Protein AF-A0A3B8RZ44-F1 (afdb_monomer_lite)

Structure (mmCIF, N/CA/C/O backbone):
data_AF-A0A3B8RZ44-F1
#
_entry.id   AF-A0A3B8RZ44-F1
#
loop_
_atom_site.group_PDB
_atom_site.id
_atom_site.type_symbol
_atom_site.label_atom_id
_atom_site.label_alt_id
_atom_site.label_comp_id
_atom_site.label_asym_id
_atom_site.label_entity_id
_atom_site.label_seq_id
_atom_site.pdbx_PDB_ins_code
_atom_site.Cartn_x
_atom_site.Cartn_y
_atom_site.Cartn_z
_atom_site.occupancy
_atom_site.B_iso_or_equiv
_atom_site.auth_seq_id
_atom_site.auth_comp_id
_atom_site.auth_asym_id
_atom_site.auth_atom_id
_atom_site.pdbx_PDB_model_num
ATOM 1 N N . MET A 1 1 ? -11.387 -6.169 -15.340 1.00 51.69 1 MET A N 1
ATOM 2 C CA . MET A 1 1 ? -11.110 -5.383 -14.121 1.00 51.69 1 MET A CA 1
ATOM 3 C C . MET A 1 1 ? -10.636 -6.356 -13.057 1.00 51.69 1 MET A C 1
ATOM 5 O O . MET A 1 1 ? -11.336 -7.336 -12.836 1.00 51.69 1 MET A O 1
ATOM 9 N N . GLY A 1 2 ? -9.442 -6.161 -12.493 1.00 74.00 2 GLY A N 1
ATOM 10 C CA . GLY A 1 2 ? -8.927 -7.014 -11.415 1.00 74.00 2 GLY A CA 1
ATOM 11 C C . GLY A 1 2 ? -9.575 -6.661 -10.075 1.00 74.00 2 GLY A C 1
ATOM 12 O O . GLY A 1 2 ? -9.888 -5.497 -9.837 1.00 74.00 2 GLY A O 1
ATOM 13 N N . SER A 1 3 ? -9.791 -7.654 -9.216 1.00 79.75 3 SER A N 1
ATOM 14 C CA . SER A 1 3 ? -10.284 -7.469 -7.846 1.00 79.75 3 SER A CA 1
ATOM 15 C C . SER A 1 3 ? -9.359 -8.181 -6.868 1.00 79.75 3 SER A C 1
ATOM 17 O O . SER A 1 3 ? -8.978 -9.323 -7.124 1.00 79.75 3 SER A O 1
ATOM 19 N N . VAL A 1 4 ? -9.044 -7.539 -5.742 1.00 80.12 4 VAL A N 1
ATOM 20 C CA . VAL A 1 4 ? -8.306 -8.152 -4.630 1.00 80.12 4 VAL A CA 1
ATOM 21 C C . VAL A 1 4 ? -9.224 -8.230 -3.411 1.00 80.12 4 VAL A C 1
ATOM 23 O O . VAL A 1 4 ? -9.939 -7.275 -3.106 1.00 80.12 4 VAL A O 1
ATOM 26 N N . THR A 1 5 ? -9.241 -9.375 -2.734 1.00 88.88 5 THR A N 1
ATOM 27 C CA . THR A 1 5 ? -10.015 -9.582 -1.504 1.00 88.88 5 THR A CA 1
ATOM 28 C C . THR A 1 5 ? -9.040 -9.781 -0.357 1.00 88.88 5 THR A C 1
ATOM 30 O O . THR A 1 5 ? -8.198 -10.674 -0.410 1.00 88.88 5 THR A O 1
ATOM 33 N N . LEU A 1 6 ? -9.146 -8.937 0.666 1.00 87.81 6 LEU A N 1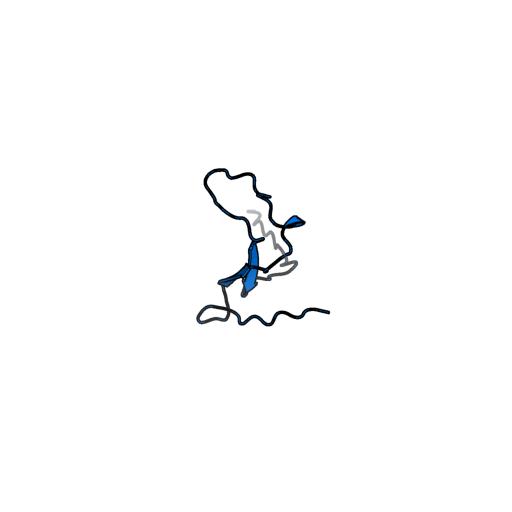
ATOM 34 C CA . LEU A 1 6 ? -8.260 -8.929 1.828 1.00 87.81 6 LEU A CA 1
ATOM 35 C C . LEU A 1 6 ? -9.075 -9.205 3.090 1.00 87.81 6 LEU A C 1
ATOM 37 O O . LEU A 1 6 ? -10.237 -8.809 3.180 1.00 87.81 6 LEU A O 1
ATOM 41 N N . THR A 1 7 ? -8.454 -9.862 4.066 1.00 89.69 7 THR A N 1
ATOM 42 C CA . THR A 1 7 ? -9.028 -10.058 5.404 1.00 89.69 7 THR A CA 1
ATOM 43 C C . THR A 1 7 ? -8.210 -9.256 6.401 1.00 89.69 7 THR A C 1
ATOM 45 O O . THR A 1 7 ? -6.981 -9.292 6.353 1.00 89.69 7 THR A O 1
ATOM 48 N N . ALA A 1 8 ? -8.892 -8.523 7.281 1.00 89.56 8 ALA A N 1
ATOM 49 C CA . ALA A 1 8 ? -8.236 -7.745 8.320 1.00 89.56 8 ALA A CA 1
ATOM 50 C C . ALA A 1 8 ? -7.421 -8.672 9.247 1.00 89.56 8 ALA A C 1
ATOM 52 O O . ALA A 1 8 ? -7.943 -9.708 9.669 1.00 89.56 8 ALA A O 1
ATOM 53 N N . PRO A 1 9 ? -6.158 -8.338 9.558 1.00 89.31 9 PRO A N 1
ATOM 54 C CA . PRO A 1 9 ? -5.333 -9.135 10.455 1.00 89.31 9 PRO A CA 1
ATOM 55 C C . PRO A 1 9 ? -5.669 -8.838 11.928 1.00 89.31 9 PRO A C 1
ATOM 57 O O . PRO A 1 9 ? -6.391 -7.894 12.240 1.00 89.31 9 PRO A O 1
ATOM 60 N N . GLY A 1 10 ? -5.117 -9.643 12.841 1.00 86.75 10 GLY A N 1
ATOM 61 C CA . GLY A 1 10 ? -5.168 -9.398 14.288 1.00 86.75 10 GLY A CA 1
ATOM 62 C C . GLY A 1 10 ? -6.504 -9.724 14.974 1.00 86.75 10 GLY A C 1
ATOM 63 O O . GLY A 1 10 ? -7.553 -9.837 14.348 1.00 86.75 10 GLY A O 1
ATOM 64 N N . ASN A 1 11 ? -6.472 -9.857 16.305 1.00 82.56 11 ASN A N 1
ATOM 65 C CA . ASN A 1 11 ? -7.635 -10.280 17.105 1.00 82.56 11 ASN A CA 1
ATOM 66 C C . ASN A 1 11 ? -8.797 -9.269 17.133 1.00 82.56 11 ASN A C 1
ATOM 68 O O . ASN A 1 11 ? -9.906 -9.646 17.499 1.00 82.56 11 ASN A O 1
ATOM 72 N N . ASN A 1 12 ? -8.557 -8.017 16.735 1.00 84.81 12 ASN A N 1
ATOM 73 C CA . ASN A 1 12 ? -9.563 -6.952 16.685 1.00 84.81 12 ASN A CA 1
ATOM 74 C 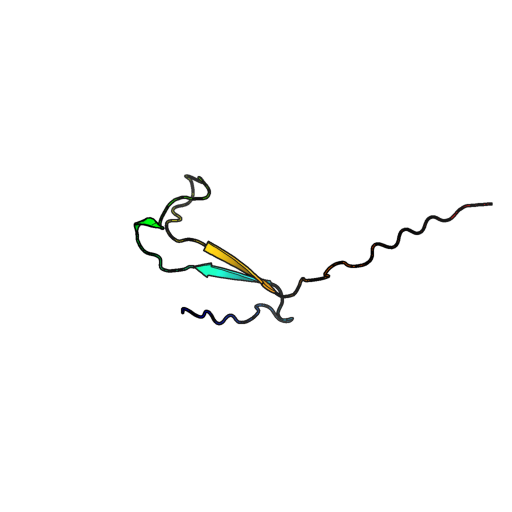C . ASN A 1 12 ? -9.887 -6.496 15.251 1.00 84.81 12 ASN A C 1
ATOM 76 O O . ASN A 1 12 ? -10.526 -5.462 15.080 1.00 84.81 12 ASN A O 1
ATOM 80 N N . ASN A 1 13 ? -9.466 -7.245 14.222 1.00 86.75 13 ASN A N 1
ATOM 81 C CA . ASN A 1 13 ? -9.484 -6.790 12.824 1.00 86.75 13 ASN A CA 1
ATOM 82 C C . ASN A 1 13 ? -8.661 -5.499 12.629 1.00 86.75 13 ASN A C 1
ATOM 84 O O . ASN A 1 13 ? -9.064 -4.585 11.907 1.00 86.75 13 ASN A O 1
ATOM 88 N N . GLU A 1 14 ? -7.514 -5.425 13.303 1.00 87.44 14 GLU A N 1
ATOM 89 C CA . GLU A 1 14 ? -6.588 -4.298 13.271 1.00 87.44 14 GLU A CA 1
ATOM 90 C C . GLU A 1 14 ? -5.194 -4.776 12.864 1.00 87.44 14 GLU A C 1
ATOM 92 O O . GLU A 1 14 ? -4.726 -5.833 13.292 1.00 87.44 14 GLU A O 1
ATOM 97 N N . GLY A 1 15 ? -4.500 -3.959 12.081 1.00 88.81 15 GLY A N 1
ATOM 98 C CA . GLY A 1 15 ? -3.130 -4.219 11.656 1.00 88.81 15 GLY A CA 1
ATOM 99 C C . GLY A 1 15 ? -2.941 -4.021 10.160 1.00 88.81 15 GLY A C 1
ATOM 100 O O . GLY A 1 15 ? -3.798 -3.466 9.479 1.00 88.81 15 GLY A O 1
ATOM 101 N N . ASN A 1 16 ? -1.798 -4.469 9.651 1.00 91.06 16 ASN A N 1
ATOM 102 C CA . ASN A 1 16 ? -1.363 -4.207 8.284 1.00 91.06 16 ASN A CA 1
ATOM 103 C C . ASN A 1 16 ? -1.224 -5.509 7.495 1.00 91.06 16 ASN A C 1
ATOM 105 O O . ASN A 1 16 ? -0.784 -6.521 8.039 1.00 91.06 16 ASN A O 1
ATOM 109 N N . VAL A 1 17 ? -1.583 -5.467 6.215 1.00 90.94 17 VAL A N 1
ATOM 110 C CA . VAL A 1 17 ? -1.353 -6.546 5.252 1.00 90.94 17 VAL A CA 1
ATOM 111 C C . VAL A 1 17 ? -0.563 -5.977 4.089 1.00 90.94 17 VAL A C 1
ATOM 113 O O . VAL A 1 17 ? -1.024 -5.042 3.432 1.00 90.94 17 VAL A O 1
ATOM 116 N N . ASP A 1 18 ? 0.600 -6.561 3.823 1.00 88.94 18 ASP A N 1
ATOM 117 C CA . ASP A 1 18 ? 1.368 -6.235 2.631 1.00 88.94 18 ASP A CA 1
ATOM 118 C C . ASP A 1 18 ? 0.784 -6.956 1.416 1.00 88.94 18 ASP A C 1
ATOM 120 O O . ASP A 1 18 ? 0.452 -8.144 1.445 1.00 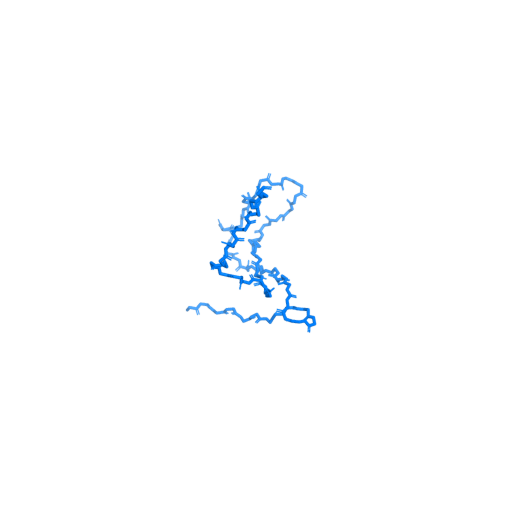88.94 18 ASP A O 1
ATOM 124 N N . ILE A 1 19 ? 0.649 -6.207 0.333 1.00 86.94 19 ILE A N 1
ATOM 125 C CA . ILE A 1 19 ? 0.086 -6.617 -0.940 1.00 86.94 19 ILE A CA 1
ATOM 126 C C . ILE A 1 19 ? 1.213 -6.555 -1.955 1.00 86.94 19 ILE A C 1
ATOM 128 O O . ILE A 1 19 ? 1.760 -5.486 -2.228 1.00 86.94 19 ILE A O 1
ATOM 132 N N . ARG A 1 20 ? 1.522 -7.711 -2.533 1.00 85.31 20 ARG A N 1
ATOM 133 C CA . ARG A 1 20 ? 2.472 -7.844 -3.634 1.00 85.31 20 ARG A CA 1
ATOM 134 C C . ARG A 1 20 ? 1.704 -8.171 -4.901 1.00 85.31 20 ARG A C 1
ATOM 136 O O . ARG A 1 20 ? 0.880 -9.087 -4.906 1.00 85.31 20 ARG A O 1
ATOM 143 N N . PHE A 1 21 ? 1.956 -7.418 -5.963 1.00 79.38 21 PHE A N 1
ATOM 144 C CA . PHE A 1 21 ? 1.369 -7.692 -7.269 1.00 79.38 21 PHE A CA 1
ATOM 145 C C . PHE A 1 21 ? 2.413 -8.319 -8.180 1.00 79.38 21 PHE A C 1
ATOM 147 O O . PHE A 1 21 ? 3.509 -7.785 -8.334 1.00 79.38 21 PHE A O 1
ATOM 154 N N . ASN A 1 22 ? 2.041 -9.419 -8.838 1.00 83.38 22 ASN A N 1
ATOM 155 C CA . ASN A 1 22 ? 2.800 -9.868 -9.993 1.00 83.38 22 ASN A CA 1
ATOM 156 C C . ASN A 1 22 ? 2.488 -8.913 -11.148 1.00 83.38 22 ASN A C 1
ATOM 158 O O . ASN A 1 22 ? 1.369 -8.899 -11.664 1.00 83.38 22 ASN A O 1
ATOM 162 N N . VAL A 1 23 ? 3.471 -8.088 -11.483 1.00 81.75 23 VAL A N 1
ATOM 163 C CA . VAL A 1 23 ? 3.399 -7.087 -12.547 1.00 81.75 23 VAL A CA 1
ATOM 164 C C . VAL A 1 2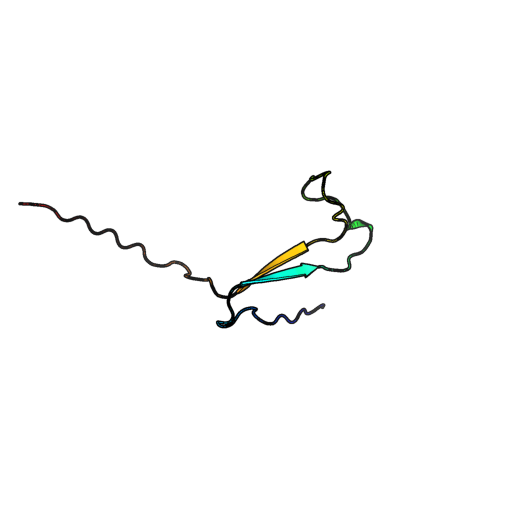3 ? 4.345 -7.456 -13.679 1.00 81.75 23 VAL A C 1
ATOM 166 O O . VAL A 1 23 ? 5.311 -8.203 -13.484 1.00 81.75 23 VAL A O 1
ATOM 169 N N . GLU A 1 24 ? 4.066 -6.927 -14.864 1.00 86.94 24 GLU A N 1
ATOM 170 C CA . GLU A 1 24 ? 4.924 -7.055 -16.032 1.00 86.94 24 GLU A CA 1
ATOM 171 C C . GLU A 1 24 ? 6.321 -6.473 -15.769 1.00 86.94 24 GLU A C 1
ATOM 173 O O . GLU A 1 24 ? 6.484 -5.521 -15.006 1.00 86.94 24 GLU A O 1
ATOM 178 N N . ASP A 1 25 ? 7.337 -7.010 -16.451 1.00 85.75 25 ASP A N 1
ATOM 179 C CA . ASP A 1 25 ? 8.746 -6.688 -16.188 1.00 85.75 25 ASP A CA 1
ATOM 180 C C . ASP A 1 25 ? 9.074 -5.189 -16.293 1.00 85.75 25 ASP A C 1
ATOM 182 O O . ASP A 1 25 ? 9.956 -4.708 -15.594 1.00 85.75 25 ASP A O 1
ATOM 186 N N . PHE A 1 26 ? 8.349 -4.421 -17.113 1.00 85.88 26 PHE A N 1
ATOM 187 C CA . PHE A 1 26 ? 8.581 -2.976 -17.241 1.00 85.88 26 PHE A CA 1
ATOM 188 C C . PHE A 1 26 ? 8.125 -2.162 -16.016 1.00 85.88 26 PHE A C 1
ATOM 190 O O . PHE A 1 26 ? 8.517 -1.006 -15.880 1.00 85.88 26 PHE A O 1
ATOM 197 N N . LEU A 1 27 ? 7.288 -2.739 -15.147 1.00 82.25 27 LEU A N 1
ATOM 198 C CA . LEU A 1 27 ? 6.867 -2.141 -13.874 1.00 82.25 27 LEU A CA 1
ATOM 199 C C . LEU A 1 27 ? 7.748 -2.587 -12.702 1.00 82.25 27 LEU A C 1
ATOM 201 O O . LEU A 1 27 ? 7.654 -2.014 -11.614 1.00 82.25 27 LEU A O 1
ATOM 205 N N . ARG A 1 28 ? 8.605 -3.590 -12.924 1.00 83.88 28 ARG A N 1
ATOM 206 C CA . ARG A 1 28 ? 9.578 -4.068 -11.946 1.00 83.88 28 ARG A CA 1
ATOM 207 C C . ARG A 1 28 ? 10.782 -3.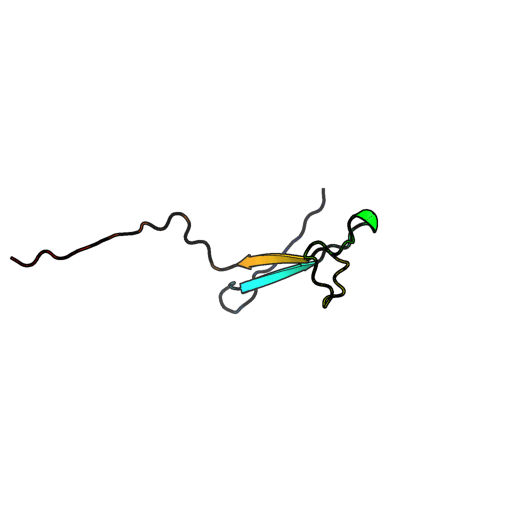142 -11.951 1.00 83.88 28 ARG A C 1
ATOM 209 O O . ARG A 1 28 ? 11.600 -3.163 -12.867 1.00 83.88 28 ARG A O 1
ATOM 216 N N . TYR A 1 29 ? 10.861 -2.300 -10.935 1.00 78.19 29 TYR A N 1
ATOM 217 C CA . TYR A 1 29 ? 11.946 -1.350 -10.755 1.00 78.19 29 TYR A CA 1
ATOM 218 C C . TYR A 1 29 ? 12.115 -1.056 -9.264 1.00 78.19 29 TYR A C 1
ATOM 220 O O . TYR A 1 29 ? 11.153 -1.161 -8.503 1.00 78.19 29 TYR A O 1
ATOM 228 N N . ASP A 1 30 ? 13.329 -0.686 -8.866 1.00 81.00 30 ASP A N 1
ATOM 229 C CA . ASP A 1 30 ? 13.637 -0.220 -7.516 1.00 81.00 30 ASP A CA 1
ATOM 230 C C . ASP A 1 30 ? 13.126 1.222 -7.350 1.00 81.00 30 ASP A C 1
ATOM 232 O O . ASP A 1 30 ? 13.804 2.204 -7.665 1.00 81.00 30 ASP A O 1
ATOM 236 N N . TRP A 1 31 ? 11.858 1.339 -6.959 1.00 77.25 31 TRP A N 1
ATOM 237 C CA . TRP A 1 31 ? 11.174 2.625 -6.840 1.00 77.25 31 TRP A CA 1
ATOM 238 C C . TRP A 1 31 ? 11.525 3.387 -5.557 1.00 77.25 31 TRP A C 1
ATOM 240 O O . TRP A 1 31 ? 11.311 4.601 -5.524 1.00 77.25 31 TRP A O 1
ATOM 250 N N . ASP A 1 32 ? 12.030 2.714 -4.519 1.00 78.81 32 ASP A N 1
ATOM 251 C CA . ASP A 1 32 ? 12.437 3.357 -3.264 1.00 78.81 32 ASP A CA 1
ATOM 252 C C . ASP A 1 32 ? 13.926 3.747 -3.244 1.00 78.81 32 ASP A C 1
ATOM 254 O O . ASP A 1 32 ? 14.321 4.622 -2.467 1.00 78.81 32 ASP A O 1
ATOM 258 N N . GLY A 1 33 ? 14.718 3.205 -4.175 1.00 77.69 33 GLY A N 1
ATOM 259 C CA . GLY A 1 33 ? 16.130 3.517 -4.356 1.00 77.69 33 GLY A CA 1
ATOM 260 C C . GLY A 1 33 ? 17.020 2.914 -3.272 1.00 77.69 33 GLY A C 1
ATOM 261 O O . GLY A 1 33 ? 18.161 3.366 -3.103 1.00 77.69 33 GLY A O 1
ATOM 262 N N . ASP A 1 34 ? 16.513 1.945 -2.507 1.00 81.81 34 ASP A N 1
ATOM 263 C CA . ASP A 1 34 ? 17.272 1.250 -1.483 1.00 81.81 34 ASP A CA 1
ATOM 264 C C . ASP A 1 34 ? 18.044 0.070 -2.081 1.00 81.81 34 ASP A C 1
ATOM 266 O O . ASP A 1 34 ? 17.570 -1.064 -2.163 1.00 81.81 34 ASP A O 1
ATOM 270 N N . ILE A 1 35 ? 19.318 0.328 -2.384 1.00 76.56 35 ILE A N 1
ATOM 271 C CA . ILE A 1 35 ? 20.276 -0.657 -2.907 1.00 76.56 35 ILE A CA 1
ATOM 272 C C . ILE A 1 35 ? 20.528 -1.859 -1.979 1.00 76.56 35 ILE A C 1
ATOM 274 O O . ILE A 1 35 ? 21.192 -2.820 -2.375 1.00 76.56 35 ILE A O 1
ATOM 278 N N . THR A 1 36 ? 20.057 -1.813 -0.730 1.00 79.69 36 THR A N 1
ATOM 279 C CA . THR A 1 36 ? 20.142 -2.944 0.201 1.00 79.69 36 THR A CA 1
ATOM 280 C C . THR A 1 36 ? 18.990 -3.932 0.038 1.00 79.69 36 THR A C 1
ATOM 282 O O . THR A 1 36 ? 19.101 -5.073 0.495 1.00 79.69 36 THR A O 1
ATOM 285 N N . THR A 1 37 ? 17.917 -3.537 -0.649 1.00 68.81 37 THR A N 1
ATOM 286 C CA . THR A 1 37 ? 16.763 -4.387 -0.923 1.00 68.81 37 THR A CA 1
ATOM 287 C C . THR A 1 37 ? 16.790 -4.882 -2.369 1.00 68.81 37 THR A C 1
ATOM 289 O O . THR A 1 37 ? 17.275 -4.223 -3.282 1.00 68.81 37 THR A O 1
ATOM 292 N N . THR A 1 38 ? 16.330 -6.114 -2.594 1.00 64.00 38 THR A N 1
ATOM 293 C CA . THR A 1 38 ? 16.217 -6.706 -3.944 1.00 64.00 38 THR A CA 1
ATOM 294 C C . THR A 1 38 ? 14.772 -6.618 -4.442 1.00 64.00 38 THR A C 1
ATOM 296 O O . THR A 1 38 ? 14.268 -7.547 -5.079 1.00 64.00 38 THR A O 1
ATOM 299 N N . GLU A 1 39 ? 14.057 -5.549 -4.081 1.00 62.91 39 GLU A N 1
ATOM 300 C CA . GLU A 1 39 ? 12.621 -5.442 -4.338 1.00 62.91 39 GLU A CA 1
ATOM 301 C C . GLU A 1 39 ? 12.386 -5.139 -5.824 1.0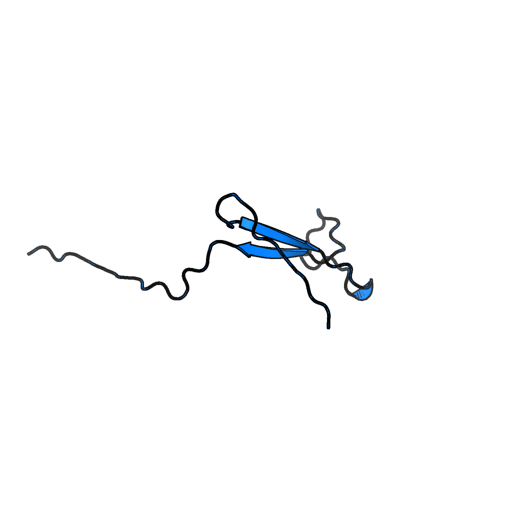0 62.91 39 GLU A C 1
ATOM 303 O O . GLU A 1 39 ? 12.540 -4.026 -6.315 1.00 62.91 39 GLU A O 1
ATOM 308 N N . SER A 1 40 ? 12.031 -6.185 -6.568 1.00 69.19 40 SER A N 1
ATOM 309 C CA . SER A 1 40 ? 11.616 -6.090 -7.973 1.00 69.19 40 SER A CA 1
ATOM 310 C C . SER A 1 40 ? 10.097 -6.126 -8.136 1.00 69.19 40 SER A C 1
ATOM 312 O O . SER A 1 40 ? 9.589 -5.895 -9.229 1.00 69.19 40 SER A O 1
ATOM 314 N N . GLU A 1 41 ? 9.357 -6.400 -7.063 1.00 75.38 41 GLU A N 1
ATOM 315 C CA . GLU A 1 41 ? 7.899 -6.457 -7.065 1.00 75.38 41 GLU A CA 1
ATOM 316 C C . GLU A 1 41 ? 7.341 -5.263 -6.285 1.00 75.38 41 GLU A C 1
ATOM 318 O O . GLU A 1 41 ? 7.797 -5.000 -5.173 1.00 75.38 41 GLU A O 1
ATOM 323 N N . PRO A 1 42 ? 6.342 -4.540 -6.815 1.00 79.25 42 PRO A N 1
ATOM 324 C CA . PRO A 1 42 ? 5.733 -3.441 -6.086 1.00 79.25 42 PRO A CA 1
ATOM 325 C C . PRO A 1 42 ? 5.005 -3.973 -4.848 1.00 79.25 42 PRO A C 1
ATOM 327 O O . PRO A 1 42 ? 4.103 -4.816 -4.949 1.00 79.25 42 PRO A O 1
ATOM 330 N N . VAL A 1 43 ? 5.364 -3.427 -3.687 1.00 82.31 43 VAL A N 1
ATOM 331 C CA . VAL A 1 43 ? 4.726 -3.725 -2.403 1.00 82.31 43 VAL A CA 1
ATOM 332 C C . VAL A 1 43 ? 3.884 -2.534 -1.962 1.00 82.31 43 VAL A C 1
ATOM 334 O O . VAL A 1 43 ? 4.325 -1.390 -1.994 1.00 82.31 43 VAL A O 1
ATOM 337 N N . ASN A 1 44 ? 2.645 -2.802 -1.562 1.00 84.31 44 ASN A N 1
ATOM 338 C CA . ASN A 1 44 ? 1.740 -1.820 -0.970 1.00 84.31 44 ASN A CA 1
ATOM 339 C C . ASN A 1 44 ? 1.249 -2.340 0.378 1.00 84.31 44 ASN A C 1
ATOM 341 O O . ASN A 1 44 ? 1.111 -3.545 0.543 1.00 84.31 44 ASN A O 1
ATOM 345 N N . THR A 1 45 ? 0.893 -1.461 1.308 1.00 89.19 45 THR A N 1
ATOM 346 C CA . THR A 1 45 ? 0.363 -1.876 2.614 1.00 89.19 45 THR A CA 1
ATOM 347 C C . THR A 1 45 ? -1.091 -1.434 2.768 1.00 89.19 45 THR A C 1
ATOM 349 O O . THR A 1 45 ? -1.411 -0.255 2.624 1.00 89.19 45 THR A O 1
ATOM 352 N N . ALA A 1 46 ? -1.982 -2.378 3.079 1.00 88.56 46 ALA A N 1
ATOM 353 C CA . ALA A 1 46 ? -3.353 -2.100 3.495 1.00 88.56 46 ALA A CA 1
ATOM 354 C C . ALA A 1 46 ? -3.466 -2.146 5.021 1.00 88.56 46 ALA A C 1
ATOM 356 O O . ALA A 1 46 ? -3.153 -3.161 5.643 1.00 88.56 46 ALA A O 1
ATOM 357 N N . SER A 1 47 ? -3.952 -1.057 5.614 1.00 89.31 47 SER A N 1
ATOM 358 C CA . SER A 1 47 ? -4.115 -0.910 7.062 1.00 89.31 47 SER A CA 1
ATOM 359 C C . SER A 1 47 ? -5.575 -1.045 7.493 1.00 89.31 47 SER A C 1
ATOM 361 O O . SER A 1 47 ? -6.477 -0.465 6.889 1.00 89.31 47 SER A O 1
ATOM 363 N N . PHE A 1 48 ? -5.792 -1.767 8.587 1.00 88.69 48 PHE A N 1
ATOM 364 C CA . PHE A 1 48 ? -7.080 -2.032 9.220 1.00 88.69 48 PHE A CA 1
ATOM 365 C C . PHE A 1 48 ? -7.053 -1.534 10.669 1.00 88.69 48 PHE A C 1
ATOM 367 O O . PHE A 1 48 ? -6.009 -1.558 11.321 1.00 88.69 48 PHE A O 1
ATOM 374 N N . GLY A 1 49 ? -8.198 -1.090 11.193 1.00 80.06 49 GLY A N 1
ATOM 375 C CA . GLY A 1 49 ? -8.322 -0.727 12.610 1.00 80.06 49 GLY A CA 1
ATOM 376 C C . GLY A 1 49 ? -8.037 0.729 12.979 1.00 80.06 49 GLY A C 1
ATOM 377 O O . GLY A 1 49 ? -8.264 1.115 14.121 1.00 80.06 49 GLY A O 1
ATOM 378 N N . HIS A 1 50 ? -7.597 1.579 12.045 1.00 67.44 50 HIS A N 1
ATOM 379 C CA . HIS A 1 50 ? -7.376 2.994 12.349 1.00 67.44 50 HIS A CA 1
ATOM 380 C C . HIS A 1 50 ? -7.881 3.924 11.244 1.00 67.44 50 HIS A C 1
ATOM 382 O O . HIS A 1 50 ? -7.168 4.264 10.305 1.00 67.44 50 HIS A O 1
ATOM 388 N N . ASN A 1 51 ? -9.122 4.389 11.390 1.00 64.62 51 ASN A N 1
ATOM 389 C CA . ASN A 1 51 ? -9.591 5.601 10.728 1.00 64.62 51 ASN A CA 1
ATOM 390 C C . ASN A 1 51 ? -10.444 6.400 11.719 1.00 64.62 51 ASN A C 1
ATOM 392 O O . ASN A 1 51 ? -11.604 6.074 11.958 1.00 64.62 51 ASN A O 1
ATOM 396 N N . ARG A 1 52 ? -9.849 7.431 12.328 1.00 65.62 52 ARG A N 1
ATOM 397 C CA . ARG A 1 52 ? -10.560 8.382 13.198 1.00 65.62 52 ARG A CA 1
ATOM 398 C C . ARG A 1 52 ? -11.155 9.576 12.437 1.00 65.62 52 ARG A C 1
ATOM 400 O O . ARG A 1 52 ? -11.697 10.473 13.069 1.00 65.62 52 ARG A O 1
ATOM 407 N N . GLY A 1 53 ? -11.096 9.590 11.101 1.00 67.19 53 GLY A N 1
ATOM 408 C CA . GLY A 1 53 ? -11.588 10.700 10.281 1.00 67.19 53 GLY A CA 1
ATOM 409 C C . GLY A 1 53 ? -11.098 12.080 10.752 1.00 67.19 53 GLY A C 1
ATOM 410 O O . GLY A 1 53 ? -10.044 12.204 11.375 1.00 67.19 53 GLY A O 1
ATOM 411 N N . ASN A 1 54 ? -11.889 13.124 10.472 1.00 65.44 54 ASN A N 1
ATOM 412 C CA . ASN A 1 54 ? -11.762 14.438 11.120 1.00 65.44 54 ASN A CA 1
ATOM 413 C C . ASN A 1 54 ? -12.233 14.339 12.581 1.00 65.44 54 ASN A C 1
ATOM 415 O O . ASN A 1 54 ? -13.327 14.792 12.925 1.00 65.44 54 ASN A O 1
ATOM 419 N N . ASP A 1 55 ? -11.431 13.716 13.439 1.00 67.00 55 ASP A N 1
ATOM 420 C CA . ASP A 1 55 ? -11.714 13.682 14.871 1.00 67.00 55 ASP A CA 1
ATOM 421 C C . ASP A 1 55 ? -11.586 15.108 15.433 1.00 67.00 55 ASP A C 1
ATOM 423 O O . ASP A 1 55 ? -10.614 15.825 15.173 1.00 67.00 55 ASP A O 1
ATOM 427 N N . ARG A 1 56 ? -12.603 15.575 16.161 1.00 67.62 56 ARG A N 1
ATOM 428 C CA . ARG A 1 56 ? -12.662 16.967 16.626 1.00 67.62 56 ARG A CA 1
ATOM 429 C C . ARG A 1 56 ? -11.624 17.192 17.727 1.00 67.62 56 ARG A C 1
ATOM 431 O O . ARG A 1 56 ? -11.809 16.736 18.852 1.00 67.62 56 ARG A O 1
ATOM 438 N N . ILE A 1 57 ? -10.585 17.976 17.444 1.00 70.31 57 ILE A N 1
ATOM 439 C CA . ILE A 1 57 ? -9.662 18.456 18.480 1.00 70.31 57 ILE A CA 1
ATOM 440 C C . ILE A 1 57 ? -10.403 19.487 19.349 1.00 70.31 57 ILE A C 1
ATOM 442 O O . ILE A 1 57 ? -10.814 20.541 18.862 1.00 70.31 57 ILE A O 1
ATOM 446 N N . ILE A 1 58 ? -10.598 19.187 20.637 1.00 75.38 58 ILE A N 1
ATOM 447 C CA . ILE A 1 58 ? -11.139 20.135 21.623 1.00 75.38 58 ILE A CA 1
ATOM 448 C C . ILE A 1 58 ? -9.976 20.666 22.462 1.00 75.38 58 ILE A C 1
ATOM 450 O O . ILE A 1 58 ? -9.398 19.934 23.262 1.00 75.38 58 ILE A O 1
ATOM 454 N N . TYR A 1 59 ? -9.662 21.953 22.314 1.00 71.44 59 TYR A N 1
ATOM 455 C CA . TYR A 1 59 ? -8.766 22.661 23.227 1.00 71.44 59 TYR A CA 1
ATOM 456 C C . TYR A 1 59 ? -9.574 23.223 24.404 1.00 71.44 59 TYR A C 1
ATOM 458 O O . TYR A 1 59 ? -10.524 23.980 24.202 1.00 71.44 59 TYR A O 1
ATOM 466 N N . ARG A 1 60 ? -9.188 22.877 25.636 1.00 75.50 60 ARG A N 1
ATOM 467 C CA . ARG A 1 60 ? -9.669 23.514 26.871 1.00 75.50 60 ARG A CA 1
ATOM 468 C C . ARG A 1 60 ? -8.463 24.090 27.606 1.00 75.50 60 ARG A C 1
ATOM 470 O O . ARG A 1 60 ? -7.517 23.360 27.879 1.00 75.50 60 ARG A O 1
ATOM 477 N N . HIS A 1 61 ? -8.505 25.379 27.924 1.00 71.50 61 HIS A N 1
ATOM 478 C CA . HIS A 1 61 ? -7.576 26.011 28.859 1.00 71.50 61 HIS A CA 1
ATOM 479 C C . HIS A 1 61 ? -8.388 26.571 30.025 1.00 71.50 61 HIS A C 1
ATOM 481 O O . HIS A 1 61 ? -9.453 27.154 29.815 1.00 71.50 61 HIS A O 1
ATOM 487 N N . GLU A 1 62 ? -7.918 26.342 31.245 1.00 72.06 62 GLU A N 1
ATOM 488 C CA . GLU A 1 62 ? -8.535 26.885 32.451 1.00 72.06 62 GLU A CA 1
ATOM 489 C C . GLU A 1 62 ? -7.918 28.250 32.749 1.00 72.06 62 GLU A C 1
ATOM 491 O O . GLU A 1 62 ? -6.699 28.392 32.760 1.00 72.06 62 GLU A O 1
ATOM 496 N N . ILE A 1 63 ? -8.761 29.257 32.971 1.00 74.00 63 ILE A N 1
ATOM 497 C CA . ILE A 1 63 ? -8.322 30.590 33.384 1.00 74.00 63 ILE A CA 1
ATOM 498 C C . ILE A 1 63 ? -8.466 30.639 34.907 1.00 74.00 63 ILE A C 1
ATOM 500 O O . ILE A 1 63 ? -9.584 30.530 35.410 1.00 74.00 63 ILE A O 1
ATOM 504 N N . SER A 1 64 ? -7.355 30.765 35.638 1.00 72.31 64 SER A N 1
ATOM 505 C CA . SER A 1 64 ? -7.408 31.049 37.078 1.00 72.31 64 SER A CA 1
ATOM 506 C C . SER A 1 64 ? -7.857 32.495 37.284 1.00 72.31 64 SER A C 1
ATOM 508 O O . SER A 1 64 ? -7.304 33.393 36.647 1.00 72.31 64 SER A O 1
ATOM 510 N N . GLN A 1 65 ? -8.849 32.698 38.157 1.00 62.12 65 GLN A N 1
ATOM 511 C CA . GLN A 1 65 ? -9.192 34.015 38.711 1.00 62.12 65 GLN A CA 1
ATOM 512 C C . GLN A 1 65 ? -8.164 34.466 39.746 1.00 62.12 65 GLN A C 1
ATOM 514 O O . GLN A 1 65 ? -7.518 33.578 40.352 1.00 62.12 65 GLN A O 1
#

Radius of gyration: 20.32 Å; chains: 1; bounding box: 33×44×56 Å

Sequence (65 aa):
MGSVTLTAPGNNNEGNVDIRFNVEDFLRYDWDGDITTTESEPVNTASFGHNRGNDRIIYRHEISQ

Secondary structure (DSSP, 8-state):
---------TTTT-EEEEEE----GGG-S-SS--TT----S-EEEEEES----S-----------

pLDDT: mean 78.81, std 8.95, range [51.69, 91.06]

Foldseek 3Di:
DDDDDDFQDDPVSWDKDKDWDDDDQVQQDPPVPPPVDPRRTDIDMDTTDDDCDPPDDDDDDDDDD